Protein AF-A0A7X7LQA3-F1 (afdb_monomer_lite)

Structure (mmCIF, N/CA/C/O backbone):
data_AF-A0A7X7LQA3-F1
#
_entry.id   AF-A0A7X7LQA3-F1
#
loop_
_atom_site.group_PDB
_atom_site.id
_atom_site.type_symbol
_atom_site.label_atom_id
_atom_site.label_alt_id
_atom_site.label_comp_id
_atom_site.label_asym_id
_atom_site.label_entity_id
_atom_site.label_seq_id
_atom_site.pdbx_PDB_ins_code
_atom_site.Cartn_x
_atom_site.Cartn_y
_atom_site.Cartn_z
_atom_site.occupancy
_atom_site.B_iso_or_equiv
_atom_site.auth_seq_id
_atom_site.auth_comp_id
_atom_site.auth_asym_id
_atom_site.auth_atom_id
_atom_site.pdbx_PDB_model_num
ATOM 1 N N . MET A 1 1 ? 9.719 3.843 -33.428 1.00 43.88 1 MET A N 1
ATOM 2 C CA . MET A 1 1 ? 9.138 4.222 -32.119 1.00 43.88 1 MET A CA 1
ATOM 3 C C . MET A 1 1 ? 9.593 3.199 -31.091 1.00 43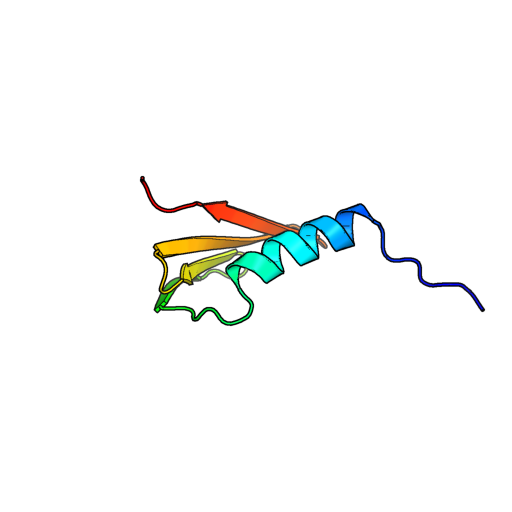.88 1 MET A C 1
ATOM 5 O O . MET A 1 1 ? 9.273 2.029 -31.258 1.00 43.88 1 MET A O 1
ATOM 9 N N . LYS A 1 2 ? 10.393 3.586 -30.088 1.00 48.75 2 LYS A N 1
ATOM 10 C CA . LYS A 1 2 ? 10.697 2.688 -28.963 1.00 48.75 2 LYS A CA 1
ATOM 11 C C . LYS A 1 2 ? 9.397 2.518 -28.177 1.00 48.75 2 LYS A C 1
ATOM 13 O O . LYS A 1 2 ? 8.867 3.489 -27.654 1.00 48.75 2 LYS A O 1
ATOM 18 N N . SER A 1 3 ? 8.832 1.316 -28.187 1.00 59.69 3 SER A N 1
ATOM 19 C CA . SER A 1 3 ? 7.715 0.983 -27.308 1.00 59.69 3 SER A CA 1
ATOM 20 C C . SER A 1 3 ? 8.265 1.027 -25.884 1.00 59.69 3 SER A C 1
ATOM 22 O O . SER A 1 3 ? 9.069 0.169 -25.523 1.00 59.69 3 SER A O 1
ATOM 24 N N . ASN A 1 4 ? 7.900 2.055 -25.113 1.00 61.66 4 ASN A N 1
ATOM 25 C CA . ASN A 1 4 ? 8.135 2.106 -23.670 1.00 61.66 4 ASN A CA 1
ATOM 26 C C . ASN A 1 4 ? 7.280 1.007 -23.031 1.00 61.66 4 ASN A C 1
ATOM 28 O O . ASN A 1 4 ? 6.159 1.240 -22.582 1.00 61.66 4 ASN A O 1
ATOM 32 N N . LYS A 1 5 ? 7.764 -0.233 -23.093 1.00 79.25 5 LYS A N 1
ATOM 33 C CA . LYS A 1 5 ? 7.119 -1.369 -22.448 1.00 79.25 5 LYS A CA 1
ATOM 34 C C . LYS A 1 5 ? 7.428 -1.268 -20.962 1.00 79.25 5 LYS A C 1
ATOM 36 O O . LYS A 1 5 ? 8.538 -1.569 -20.543 1.00 79.25 5 LYS A O 1
ATOM 41 N N . VAL A 1 6 ? 6.448 -0.809 -20.189 1.00 81.62 6 VAL A N 1
ATOM 42 C CA . VAL A 1 6 ? 6.447 -0.971 -18.730 1.00 81.62 6 VAL A CA 1
ATOM 43 C C . VAL A 1 6 ? 6.549 -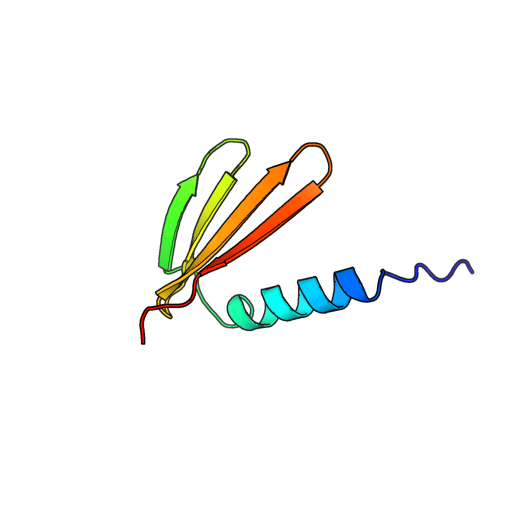2.467 -18.425 1.00 81.62 6 VAL A C 1
ATOM 45 O O . VAL A 1 6 ? 5.876 -3.260 -19.093 1.00 81.62 6 VAL A O 1
ATOM 48 N N . SER A 1 7 ? 7.402 -2.840 -17.466 1.00 88.19 7 SER A N 1
ATOM 49 C CA . SER A 1 7 ? 7.556 -4.231 -17.016 1.00 88.19 7 SER A CA 1
ATOM 50 C C . SER A 1 7 ? 6.200 -4.828 -16.633 1.00 88.19 7 SER A C 1
ATOM 52 O O . SER A 1 7 ? 5.360 -4.124 -16.078 1.00 88.19 7 SER A O 1
ATOM 54 N N . LEU A 1 8 ? 5.984 -6.114 -16.922 1.00 89.44 8 LEU A N 1
ATOM 55 C CA . LEU A 1 8 ? 4.763 -6.809 -16.501 1.00 89.44 8 LEU A CA 1
ATOM 56 C C . LEU A 1 8 ? 4.634 -6.807 -14.976 1.00 89.44 8 LEU A C 1
ATOM 58 O O . LEU A 1 8 ? 3.570 -6.483 -14.477 1.00 89.44 8 LEU A O 1
ATOM 62 N N . TRP A 1 9 ? 5.737 -7.017 -14.256 1.00 89.12 9 TRP A N 1
ATOM 63 C CA . TRP A 1 9 ? 5.732 -7.027 -12.790 1.00 89.12 9 TRP A CA 1
ATOM 64 C C . TRP A 1 9 ? 5.310 -5.674 -12.214 1.00 89.12 9 TRP A C 1
ATOM 66 O O . TRP A 1 9 ? 4.461 -5.621 -11.342 1.00 89.12 9 TRP A O 1
ATOM 76 N N . LEU A 1 10 ? 5.774 -4.568 -12.808 1.00 88.69 10 LEU A N 1
ATOM 77 C CA . LEU A 1 10 ? 5.337 -3.225 -12.408 1.00 88.69 10 LEU A CA 1
ATOM 78 C C . LEU A 1 10 ? 3.845 -2.981 -12.667 1.00 88.69 10 LEU A C 1
ATOM 80 O O . LEU A 1 10 ? 3.231 -2.163 -11.989 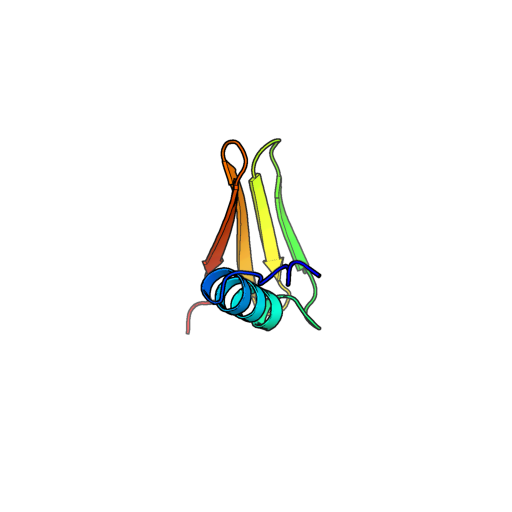1.00 88.69 10 LEU A O 1
ATOM 84 N N . ARG A 1 11 ? 3.256 -3.642 -13.671 1.00 91.94 11 ARG A N 1
ATOM 85 C CA . ARG A 1 11 ? 1.809 -3.561 -13.912 1.00 91.94 11 ARG A CA 1
ATOM 86 C C . ARG A 1 11 ? 1.040 -4.375 -12.886 1.00 91.94 11 ARG A C 1
ATOM 88 O O . ARG A 1 11 ? 0.003 -3.902 -12.439 1.00 91.94 11 ARG A O 1
ATOM 95 N N . ASP A 1 12 ? 1.547 -5.551 -12.537 1.00 92.69 12 ASP A N 1
ATOM 96 C CA . ASP A 1 12 ? 0.938 -6.427 -11.539 1.00 92.69 12 ASP A CA 1
ATOM 97 C C . ASP A 1 12 ? 0.981 -5.761 -10.153 1.00 92.69 12 ASP A C 1
ATOM 99 O O . ASP A 1 12 ? -0.053 -5.658 -9.497 1.00 92.69 12 ASP A O 1
ATOM 103 N N . ASP A 1 13 ? 2.124 -5.185 -9.768 1.00 91.44 13 ASP A N 1
ATOM 104 C CA . ASP A 1 13 ? 2.285 -4.418 -8.526 1.00 91.44 13 ASP A CA 1
ATOM 105 C C . ASP A 1 13 ? 1.364 -3.191 -8.498 1.00 91.44 13 ASP A C 1
ATOM 107 O O . ASP A 1 13 ? 0.682 -2.927 -7.507 1.00 91.44 13 ASP A O 1
ATOM 111 N N . TYR A 1 14 ? 1.293 -2.449 -9.610 1.00 92.25 14 TYR A N 1
ATOM 112 C CA . TYR A 1 14 ? 0.385 -1.310 -9.724 1.00 92.25 14 TYR A CA 1
ATOM 113 C C . TYR A 1 14 ? -1.080 -1.732 -9.597 1.00 92.25 14 TYR A C 1
ATOM 115 O O . TYR A 1 14 ? -1.848 -1.056 -8.916 1.00 92.25 14 TYR A O 1
ATOM 123 N N . GLN A 1 15 ? -1.475 -2.831 -10.246 1.00 95.31 15 GLN A N 1
ATOM 124 C CA . GLN A 1 15 ? -2.840 -3.337 -10.166 1.00 95.31 15 GLN A CA 1
ATOM 125 C C . GLN A 1 15 ? -3.173 -3.766 -8.737 1.00 95.31 15 GLN A C 1
ATOM 127 O O . GLN A 1 15 ? -4.222 -3.380 -8.232 1.00 95.31 15 GLN A O 1
ATOM 132 N N . MET A 1 16 ? -2.254 -4.465 -8.062 1.00 94.44 16 MET A N 1
ATOM 133 C CA . MET A 1 16 ? -2.415 -4.835 -6.658 1.00 94.44 16 MET A CA 1
ATOM 134 C C . MET A 1 16 ? -2.639 -3.600 -5.787 1.00 94.44 16 MET A C 1
ATOM 136 O O . MET A 1 16 ? -3.590 -3.567 -5.018 1.00 94.44 16 MET A O 1
ATOM 140 N N . LEU A 1 17 ? -1.822 -2.554 -5.929 1.00 95.56 17 LEU A N 1
ATOM 141 C CA . LEU A 1 17 ? -2.015 -1.315 -5.175 1.00 95.56 17 LEU A CA 1
ATOM 142 C C . LEU A 1 17 ? -3.351 -0.627 -5.514 1.00 95.56 17 LEU A C 1
ATOM 144 O O . LEU A 1 17 ? -4.038 -0.113 -4.627 1.00 95.56 17 LEU A O 1
ATOM 148 N N . ALA A 1 18 ? -3.727 -0.617 -6.795 1.00 95.56 18 ALA A N 1
ATOM 149 C CA . ALA A 1 18 ? -4.968 -0.013 -7.262 1.00 95.56 18 ALA A CA 1
ATOM 150 C C . ALA A 1 18 ? -6.204 -0.691 -6.659 1.00 95.56 18 ALA A C 1
ATOM 152 O O . ALA A 1 18 ? -7.143 0.016 -6.298 1.00 95.56 18 ALA A O 1
ATOM 153 N N . ASP A 1 19 ? -6.181 -2.013 -6.487 1.00 95.38 19 ASP A N 1
ATOM 154 C CA . ASP A 1 19 ? -7.293 -2.780 -5.917 1.00 95.38 19 ASP A CA 1
A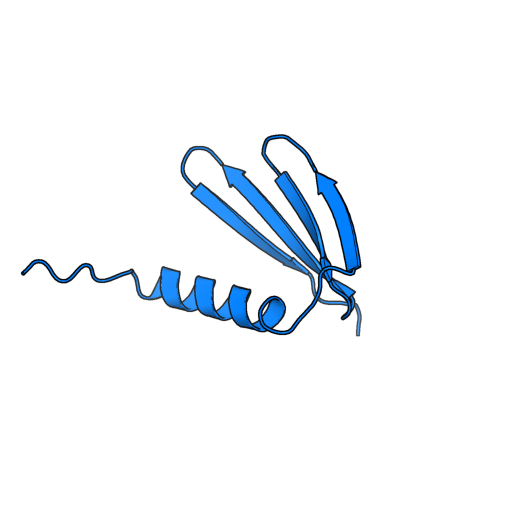TOM 155 C C . ASP A 1 19 ? -7.633 -2.355 -4.473 1.00 95.38 19 ASP A C 1
ATOM 157 O O . ASP A 1 19 ? -8.795 -2.433 -4.077 1.00 95.38 19 ASP A O 1
ATOM 161 N N . TYR A 1 20 ? -6.660 -1.843 -3.706 1.00 94.50 20 TYR A N 1
ATOM 162 C CA . TYR A 1 20 ? -6.871 -1.375 -2.325 1.00 94.50 20 TYR A CA 1
ATOM 163 C C . TYR A 1 20 ? -7.063 0.143 -2.201 1.00 94.50 20 TYR A C 1
ATOM 165 O O . TYR A 1 20 ? -7.656 0.615 -1.228 1.00 94.50 20 TYR A O 1
ATOM 173 N N . MET A 1 21 ? -6.565 0.929 -3.161 1.00 93.81 21 MET A N 1
ATOM 174 C CA . MET A 1 21 ? -6.618 2.396 -3.095 1.00 93.81 21 MET A CA 1
ATOM 175 C C . MET A 1 21 ? -7.725 3.021 -3.945 1.00 93.81 21 MET A C 1
ATOM 177 O O . MET A 1 21 ? -8.305 4.034 -3.551 1.00 93.81 21 MET A O 1
ATOM 181 N N . VAL A 1 22 ? -8.005 2.486 -5.135 1.00 93.69 22 VAL A N 1
ATOM 182 C CA . VAL A 1 22 ? -8.920 3.126 -6.089 1.00 93.69 22 VAL A CA 1
ATOM 183 C C . VAL A 1 22 ? -10.361 2.942 -5.630 1.00 93.69 22 VAL A C 1
ATOM 185 O O . VAL A 1 22 ? -10.850 1.832 -5.472 1.00 93.69 22 VAL A O 1
ATOM 188 N N . GLY A 1 23 ? -11.064 4.059 -5.437 1.00 93.88 23 GLY A N 1
ATOM 189 C CA . GLY A 1 23 ? -12.437 4.052 -4.92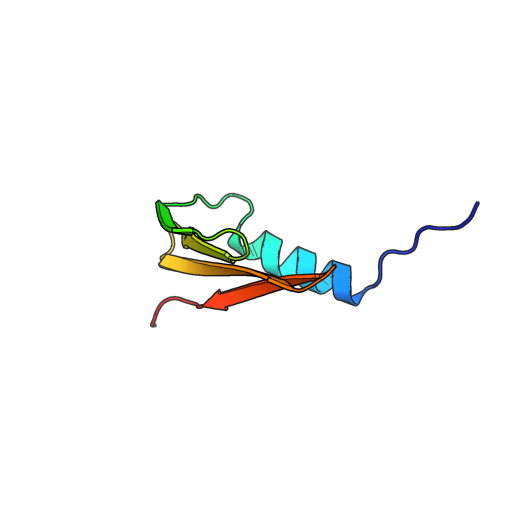4 1.00 93.88 23 GLY A CA 1
ATOM 190 C C . GLY A 1 23 ? -12.533 3.887 -3.405 1.00 93.88 23 GLY A C 1
ATOM 191 O O . GLY A 1 23 ? -13.624 4.050 -2.864 1.00 93.88 23 GLY A O 1
ATOM 192 N N . ASN A 1 24 ? -11.407 3.648 -2.728 1.00 94.44 24 ASN A N 1
ATOM 193 C CA . ASN A 1 24 ? -11.299 3.650 -1.275 1.00 94.44 24 ASN A CA 1
ATOM 194 C C . ASN A 1 24 ? -10.838 5.031 -0.770 1.00 94.44 24 ASN A C 1
ATOM 196 O O . ASN A 1 24 ? -10.418 5.901 -1.544 1.00 94.44 24 ASN A O 1
ATOM 200 N N . ARG A 1 25 ? -10.942 5.263 0.537 1.00 96.56 25 ARG A N 1
ATOM 201 C CA . ARG A 1 25 ? -10.562 6.519 1.188 1.00 96.56 25 ARG A CA 1
ATOM 202 C C . ARG A 1 25 ? -9.572 6.262 2.310 1.00 96.56 25 ARG A C 1
ATOM 204 O O . ARG A 1 25 ? -9.649 5.262 3.016 1.00 96.56 25 ARG A O 1
ATOM 211 N N . VAL A 1 26 ? -8.651 7.206 2.476 1.00 97.12 26 VAL A N 1
ATOM 212 C CA . VAL A 1 26 ? -7.752 7.236 3.629 1.00 97.12 26 VAL A CA 1
ATOM 213 C C . VAL A 1 26 ? -8.554 7.714 4.835 1.00 97.12 26 VAL A C 1
ATOM 215 O O . VAL A 1 26 ? -9.012 8.856 4.852 1.00 97.12 26 VAL A O 1
ATOM 218 N N . GLU A 1 27 ? -8.694 6.861 5.845 1.00 97.75 27 GLU A N 1
ATOM 219 C CA . GLU A 1 27 ? -9.288 7.227 7.130 1.00 97.75 27 GLU A CA 1
ATOM 220 C C . GLU A 1 27 ? -8.315 8.092 7.939 1.00 97.75 27 GLU A C 1
ATOM 222 O O . GLU A 1 27 ? -8.692 9.123 8.507 1.00 97.75 27 GLU A O 1
ATOM 227 N N . ARG A 1 28 ? -7.040 7.679 8.007 1.00 98.00 28 ARG A N 1
ATOM 228 C CA . ARG A 1 28 ? -6.019 8.365 8.809 1.00 98.00 28 ARG A CA 1
ATOM 229 C C . ARG A 1 28 ? -4.599 8.094 8.317 1.00 98.00 28 ARG A C 1
ATOM 231 O O . ARG A 1 28 ? -4.273 6.993 7.89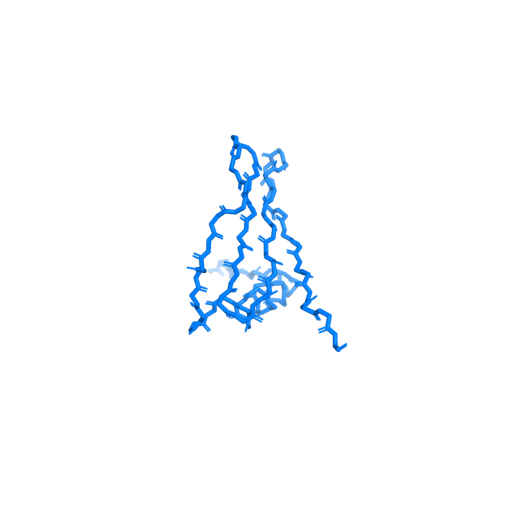5 1.00 98.00 28 ARG A O 1
ATOM 238 N N . ILE A 1 29 ? -3.714 9.076 8.483 1.00 98.06 29 ILE A N 1
ATOM 239 C CA . ILE A 1 29 ? -2.261 8.872 8.402 1.00 98.06 29 ILE A CA 1
ATOM 240 C C . ILE A 1 29 ? -1.761 8.398 9.774 1.00 98.06 29 ILE A C 1
ATOM 242 O O . ILE A 1 29 ? -1.893 9.121 10.762 1.00 98.06 29 ILE A O 1
ATOM 246 N N . LEU A 1 30 ? -1.202 7.190 9.847 1.00 97.94 30 LEU A N 1
ATOM 247 C CA . LEU A 1 30 ? -0.691 6.598 11.091 1.00 97.94 30 LEU A CA 1
ATOM 248 C C . LEU A 1 30 ? 0.742 7.035 11.407 1.00 97.94 30 LEU A C 1
ATOM 250 O O . LEU A 1 30 ? 1.101 7.178 12.573 1.00 97.94 30 LEU A O 1
ATOM 254 N N . SER A 1 31 ? 1.565 7.243 10.379 1.00 97.62 31 SER A N 1
ATOM 255 C CA . SER A 1 31 ? 2.938 7.727 10.519 1.00 97.62 31 SER A CA 1
ATOM 256 C C . SER A 1 31 ? 3.367 8.452 9.251 1.00 97.62 31 SER A C 1
ATOM 258 O O . SER A 1 31 ? 2.970 8.063 8.152 1.00 97.62 31 SER A O 1
ATOM 260 N N . LEU A 1 32 ? 4.171 9.500 9.413 1.00 97.06 32 LEU A N 1
ATOM 261 C CA . LEU A 1 32 ? 4.753 10.270 8.322 1.00 97.06 32 LEU A CA 1
ATOM 262 C C . LEU A 1 32 ? 6.167 10.693 8.717 1.00 97.06 32 LEU A C 1
ATOM 264 O O . LEU A 1 32 ? 6.362 11.393 9.711 1.00 97.06 32 LEU A O 1
ATOM 268 N N . THR A 1 33 ? 7.144 10.276 7.925 1.00 95.44 33 THR A N 1
ATOM 269 C CA . THR A 1 33 ? 8.539 10.708 8.009 1.00 95.44 33 THR A CA 1
ATOM 270 C C . THR A 1 33 ? 8.989 11.208 6.640 1.00 95.44 33 THR A C 1
ATOM 272 O O . THR A 1 33 ? 8.221 11.206 5.681 1.00 95.44 33 THR A O 1
ATOM 275 N N . GLU A 1 34 ? 10.242 11.646 6.535 1.00 93.62 34 GLU A N 1
ATOM 276 C CA . GLU A 1 34 ? 10.822 12.059 5.254 1.00 93.62 34 GLU A CA 1
ATOM 277 C C . GLU A 1 34 ? 10.819 10.931 4.210 1.00 93.62 34 GLU A C 1
ATOM 279 O O . GLU A 1 34 ? 10.678 11.189 3.019 1.00 93.62 34 GLU A O 1
ATOM 284 N N . THR A 1 35 ? 10.940 9.678 4.655 1.00 95.69 35 THR A N 1
ATOM 285 C CA . THR A 1 35 ? 11.095 8.515 3.772 1.00 95.69 35 THR A CA 1
ATOM 286 C C . THR A 1 35 ? 9.943 7.523 3.851 1.00 95.69 35 THR A C 1
ATOM 288 O O . THR A 1 35 ? 9.940 6.565 3.092 1.00 95.69 35 THR A O 1
ATOM 291 N N . HIS A 1 36 ? 8.974 7.699 4.752 1.00 96.44 36 HIS A N 1
ATOM 292 C CA . HIS A 1 36 ? 7.905 6.720 4.954 1.00 96.44 36 HIS A CA 1
ATOM 293 C C . HIS A 1 36 ? 6.555 7.384 5.218 1.00 96.44 36 HIS A C 1
ATOM 295 O O . HIS A 1 36 ? 6.469 8.369 5.952 1.00 96.44 36 HIS A O 1
ATOM 301 N N . ILE A 1 37 ? 5.485 6.784 4.700 1.00 97.62 37 ILE A N 1
ATOM 302 C CA . ILE A 1 37 ? 4.107 7.112 5.073 1.00 97.62 37 ILE A CA 1
ATOM 303 C C . ILE A 1 37 ? 3.307 5.829 5.292 1.00 97.62 37 ILE A C 1
ATOM 305 O O . ILE A 1 37 ? 3.381 4.892 4.502 1.00 97.62 37 ILE A O 1
ATOM 309 N N . ILE A 1 38 ? 2.544 5.784 6.382 1.00 98.00 38 ILE A N 1
ATOM 310 C CA . ILE A 1 38 ? 1.652 4.669 6.709 1.00 98.00 38 ILE A CA 1
ATOM 311 C C . ILE A 1 38 ? 0.222 5.194 6.738 1.00 98.00 38 ILE A C 1
ATOM 313 O O . ILE A 1 38 ? -0.090 6.114 7.499 1.00 98.00 38 ILE A O 1
ATOM 317 N N . LEU A 1 39 ? -0.637 4.602 5.918 1.00 97.88 39 LEU A N 1
ATOM 318 C CA . LEU A 1 39 ? -2.033 4.978 5.743 1.00 97.88 39 LEU A CA 1
ATOM 319 C C . LEU A 1 39 ? -2.937 3.893 6.319 1.00 97.88 39 LEU A C 1
ATOM 321 O O . LEU A 1 39 ? -2.747 2.716 6.032 1.00 97.88 39 LEU A O 1
ATOM 325 N N . LEU A 1 40 ? -3.930 4.308 7.099 1.00 97.81 40 LEU A N 1
ATOM 326 C CA . LEU A 1 40 ? -5.101 3.508 7.430 1.00 97.81 40 LEU A CA 1
ATOM 327 C C . LEU A 1 40 ? -6.223 3.883 6.462 1.00 97.81 40 LEU A C 1
ATOM 329 O O . LEU A 1 40 ? -6.583 5.061 6.355 1.00 97.81 40 LEU A O 1
ATOM 333 N N . MET A 1 41 ? -6.756 2.887 5.772 1.00 97.00 41 MET A N 1
ATOM 334 C CA . MET A 1 41 ? -7.887 3.006 4.856 1.00 97.00 41 MET A CA 1
ATOM 335 C C . MET A 1 41 ? -9.214 2.769 5.603 1.00 97.00 41 MET A C 1
ATOM 337 O O . MET A 1 41 ? -9.217 2.121 6.647 1.00 97.00 41 MET A O 1
ATOM 341 N N . GLU A 1 42 ? -10.341 3.274 5.083 1.00 96.44 42 GLU A N 1
ATOM 342 C CA . GLU A 1 42 ? -11.674 3.150 5.723 1.00 96.44 42 GLU A CA 1
ATOM 343 C C . GLU A 1 42 ? -12.149 1.691 5.906 1.00 96.44 42 GLU A C 1
ATOM 345 O O . GLU A 1 42 ? -12.979 1.405 6.769 1.00 96.44 42 GLU A O 1
ATOM 350 N N . ASP A 1 43 ? -11.626 0.752 5.117 1.00 95.25 43 ASP A N 1
ATOM 351 C CA . ASP A 1 43 ? -11.883 -0.689 5.229 1.00 95.25 43 ASP A CA 1
ATOM 352 C C . ASP A 1 43 ? -10.940 -1.407 6.214 1.00 95.25 43 ASP A C 1
ATOM 354 O O . ASP A 1 43 ? -10.943 -2.635 6.295 1.00 95.25 43 ASP A O 1
ATOM 358 N N . ASN A 1 44 ? -10.177 -0.653 7.013 1.00 96.06 44 ASN A N 1
ATOM 359 C CA . ASN A 1 44 ? -9.162 -1.127 7.960 1.00 96.06 44 ASN A CA 1
ATOM 360 C C . ASN A 1 44 ? -7.937 -1.801 7.319 1.00 96.06 44 ASN A C 1
ATOM 362 O O . ASN A 1 44 ? -7.146 -2.426 8.029 1.00 96.06 44 ASN A O 1
ATOM 366 N N . VAL A 1 45 ? -7.740 -1.658 6.006 1.00 96.88 45 VAL A N 1
ATOM 367 C CA . VAL A 1 45 ? -6.475 -2.017 5.351 1.00 96.88 45 VAL A CA 1
ATOM 368 C C . VAL A 1 45 ? -5.405 -0.988 5.718 1.00 96.88 45 VAL A C 1
ATOM 370 O O . VAL A 1 45 ? -5.667 0.218 5.750 1.00 96.88 45 VAL A O 1
ATOM 373 N N . ILE A 1 46 ? -4.182 -1.449 5.981 1.00 97.69 46 ILE A N 1
ATOM 374 C CA . ILE A 1 46 ? -3.024 -0.575 6.194 1.00 97.69 46 ILE A CA 1
ATOM 375 C C . ILE A 1 46 ? -2.115 -0.652 4.972 1.00 97.69 46 ILE A C 1
ATOM 377 O O . ILE A 1 46 ? -1.673 -1.732 4.589 1.00 97.69 46 ILE A O 1
ATOM 381 N N . ILE A 1 47 ? -1.798 0.504 4.389 1.00 97.50 47 ILE A N 1
ATOM 382 C CA . ILE A 1 47 ? -0.858 0.618 3.269 1.00 97.50 47 ILE A CA 1
ATOM 383 C C . ILE A 1 47 ? 0.368 1.391 3.740 1.00 97.50 47 ILE A C 1
ATOM 385 O O . ILE A 1 47 ? 0.268 2.527 4.212 1.00 97.50 47 ILE A O 1
ATOM 389 N N . LYS A 1 48 ? 1.539 0.773 3.616 1.00 97.81 48 LYS A N 1
ATOM 390 C CA . LYS A 1 48 ? 2.829 1.360 3.984 1.00 97.81 48 LYS A CA 1
ATOM 391 C C . LYS A 1 48 ? 3.582 1.698 2.716 1.00 97.81 48 LYS A C 1
ATOM 393 O O . LYS A 1 48 ? 3.723 0.837 1.863 1.00 97.81 48 LYS A O 1
ATOM 398 N N . PHE A 1 49 ? 4.092 2.916 2.619 1.00 97.31 49 PHE A N 1
ATOM 399 C CA . PHE A 1 49 ? 5.005 3.331 1.562 1.00 97.31 49 PHE A CA 1
ATOM 400 C C . PHE A 1 49 ? 6.349 3.710 2.164 1.00 97.31 49 PHE A C 1
ATOM 402 O O . PHE A 1 49 ? 6.404 4.441 3.159 1.00 97.31 49 PHE A O 1
ATOM 409 N N . SER A 1 50 ? 7.414 3.258 1.515 1.00 96.88 50 SER A N 1
ATOM 410 C CA . SER A 1 50 ? 8.797 3.496 1.907 1.00 96.88 50 SER A CA 1
ATOM 411 C C . SER A 1 50 ? 9.594 3.933 0.689 1.00 96.88 50 SER A C 1
ATOM 413 O O . SER A 1 50 ? 9.598 3.256 -0.337 1.00 96.88 50 SER A O 1
ATOM 415 N N . HIS A 1 51 ? 10.285 5.055 0.806 1.00 94.75 51 HIS A N 1
ATOM 416 C CA . HIS A 1 51 ? 11.259 5.515 -0.166 1.00 94.75 51 HIS A CA 1
ATOM 417 C C . HIS A 1 51 ? 12.636 4.966 0.212 1.00 94.75 51 HIS A C 1
ATOM 419 O O . HIS A 1 51 ? 13.152 5.271 1.293 1.00 94.75 51 HIS A O 1
ATOM 425 N N . LEU A 1 52 ? 13.216 4.155 -0.669 1.00 92.56 52 LEU A N 1
ATOM 426 C CA . LEU A 1 52 ? 14.536 3.558 -0.502 1.00 92.56 52 LEU A CA 1
ATOM 427 C C . LEU A 1 52 ? 15.395 3.905 -1.719 1.00 92.56 52 LEU A C 1
ATOM 429 O O . LEU A 1 52 ? 15.191 3.360 -2.796 1.00 92.56 52 LEU A O 1
ATOM 433 N N . GLU A 1 53 ? 16.361 4.804 -1.529 1.00 89.25 53 GLU A N 1
ATOM 434 C CA . GLU A 1 53 ? 17.224 5.328 -2.599 1.00 89.25 53 GLU A CA 1
ATOM 435 C C . GLU A 1 53 ? 16.421 5.932 -3.763 1.00 89.25 53 GLU A C 1
ATOM 437 O O . GLU A 1 53 ? 15.890 7.027 -3.602 1.00 89.25 53 GLU A O 1
ATOM 442 N N . ASP A 1 54 ? 16.332 5.231 -4.895 1.00 88.81 54 ASP A N 1
ATOM 443 C CA . ASP A 1 54 ? 15.589 5.635 -6.096 1.00 88.81 54 ASP A CA 1
ATOM 444 C C . ASP A 1 54 ? 14.282 4.828 -6.276 1.00 88.81 54 ASP A C 1
ATOM 446 O O . ASP A 1 54 ? 13.589 4.958 -7.291 1.00 88.81 54 ASP A O 1
ATOM 450 N N . GLU A 1 55 ? 13.941 3.969 -5.312 1.00 87.88 55 GLU A N 1
ATOM 451 C CA . GLU A 1 55 ? 12.802 3.055 -5.363 1.00 87.88 55 GLU A CA 1
ATOM 452 C C . GLU A 1 55 ? 11.694 3.463 -4.381 1.00 87.88 55 GLU A C 1
ATOM 454 O O . GLU A 1 55 ? 11.933 3.920 -3.259 1.00 87.88 55 GLU A O 1
ATOM 459 N N . LEU A 1 56 ? 10.444 3.254 -4.803 1.00 89.19 56 LEU A N 1
ATOM 460 C CA . LEU A 1 56 ? 9.269 3.327 -3.941 1.00 89.19 56 LEU A CA 1
ATOM 461 C C . LEU A 1 56 ? 8.765 1.908 -3.690 1.00 89.19 56 LEU A C 1
ATOM 463 O O . LEU A 1 56 ? 8.328 1.227 -4.617 1.00 89.19 56 LEU A O 1
ATOM 467 N N . ILE A 1 57 ? 8.800 1.490 -2.433 1.00 93.62 57 ILE A N 1
ATOM 468 C CA . ILE A 1 57 ? 8.321 0.188 -1.976 1.00 93.62 57 ILE A CA 1
ATOM 469 C C . ILE A 1 57 ? 6.987 0.398 -1.270 1.00 93.62 57 ILE A C 1
ATOM 471 O O . ILE A 1 57 ? 6.805 1.394 -0.563 1.00 93.62 57 ILE A O 1
ATOM 475 N N . PHE A 1 58 ? 6.064 -0.545 -1.434 1.00 95.31 58 PHE A N 1
ATOM 476 C CA . PHE A 1 58 ? 4.833 -0.571 -0.661 1.00 95.31 58 PHE A CA 1
ATOM 477 C C . PHE A 1 58 ? 4.556 -1.953 -0.072 1.00 95.31 58 PHE A C 1
ATOM 479 O O . PHE A 1 58 ? 4.984 -2.968 -0.616 1.00 95.31 58 PHE A O 1
ATOM 486 N N . ASP A 1 59 ? 3.838 -1.968 1.045 1.00 96.06 59 ASP A N 1
ATOM 487 C CA . ASP A 1 59 ? 3.360 -3.170 1.724 1.00 96.06 59 ASP A CA 1
ATOM 488 C C . ASP A 1 59 ? 1.899 -2.977 2.147 1.00 96.06 59 ASP A C 1
ATOM 490 O O . ASP A 1 59 ? 1.473 -1.848 2.421 1.00 96.06 59 ASP A O 1
ATOM 494 N N . ILE A 1 60 ? 1.132 -4.067 2.170 1.00 96.62 60 ILE A N 1
ATOM 495 C CA . ILE A 1 60 ? -0.315 -4.051 2.412 1.00 96.62 60 ILE A CA 1
ATOM 496 C C . ILE A 1 60 ? -0.649 -5.059 3.505 1.00 96.62 60 ILE A C 1
ATOM 498 O O . ILE A 1 60 ? -0.507 -6.268 3.324 1.00 96.62 60 ILE A O 1
ATOM 502 N N . GLU A 1 61 ? -1.147 -4.560 4.632 1.00 97.00 61 GLU A N 1
ATOM 503 C CA . GLU A 1 61 ? -1.622 -5.388 5.736 1.00 97.00 61 GLU A CA 1
ATOM 504 C C . GLU A 1 61 ? -3.149 -5.428 5.725 1.00 97.00 61 GLU A C 1
ATOM 506 O O . GLU A 1 61 ? -3.824 -4.396 5.793 1.00 97.00 61 GLU A O 1
ATOM 511 N N . LEU A 1 62 ? -3.689 -6.642 5.637 1.00 94.56 62 LEU A N 1
ATOM 512 C CA . LEU A 1 62 ? -5.127 -6.884 5.652 1.00 94.56 62 LEU A CA 1
ATOM 513 C C . LEU A 1 62 ? -5.664 -6.876 7.091 1.00 94.56 62 LEU A C 1
ATOM 515 O O . LEU A 1 62 ? -4.953 -7.296 8.012 1.00 94.56 62 LEU A O 1
ATOM 519 N N . PRO A 1 63 ? -6.922 -6.451 7.299 1.00 90.81 63 PRO A N 1
ATOM 520 C CA . PRO A 1 63 ? -7.545 -6.516 8.611 1.00 90.81 63 PRO A CA 1
ATOM 521 C C . PRO A 1 63 ? -7.651 -7.970 9.104 1.00 90.81 63 PRO A C 1
ATOM 523 O O . PRO A 1 63 ? -7.773 -8.896 8.294 1.00 90.81 63 PRO A O 1
ATOM 526 N N . PRO A 1 64 ? -7.620 -8.197 10.429 1.00 82.81 64 PRO A N 1
ATOM 527 C CA . PRO A 1 64 ? -7.855 -9.522 10.991 1.00 82.81 64 PRO A CA 1
ATOM 528 C C . PRO A 1 64 ? -9.259 -10.027 10.617 1.00 82.81 64 PRO A C 1
ATOM 530 O O . PRO A 1 64 ? -10.221 -9.259 10.647 1.00 82.81 64 PRO A O 1
ATOM 533 N N . VAL A 1 65 ? -9.346 -11.315 10.264 1.00 69.56 65 VAL A N 1
ATOM 534 C CA . VAL A 1 65 ? -10.596 -12.033 9.935 1.00 69.56 65 VAL A CA 1
ATOM 535 C C . VAL A 1 65 ? -11.380 -12.379 11.196 1.00 69.56 65 VAL A C 1
ATOM 537 O O . VAL A 1 65 ? -10.737 -12.826 12.174 1.00 69.56 65 VAL A O 1
#

Radius of gyration: 13.96 Å; chains: 1; bounding box: 30×24×43 Å

Sequence (65 aa):
MKSNKVSLWLRDDYQMLADYMVGNRVERILSLTETHIILLMEDNVIIKFSHLEDELIFDIELPPV

pLDDT: mean 91.16, std 11.02, range [43.88, 98.06]

Secondary structure (DSSP, 8-state):
-------HHHHHHHHHHHHHHTT--EEEEEEE-SSEEEEEETTS-EEEEEEETTEEEEEEEPPP-

Foldseek 3Di:
DPPPDDDPVVVVVVVVVCVQPPPWDFPDWPDDDPFKTWTQIPQRKIKIWGHDPPDIDIDIDDDDD